Protein AF-A0A7W9J7D3-F1 (afdb_monomer)

pLDDT: mean 92.61, std 7.69, range [52.41, 98.56]

Mean predicted aligned error: 4.11 Å

Foldseek 3Di:
DVVLCVPADVVQVVPQPDPDPVSVLVSQLVVCCVVPNLVSLQVSVQVCCVVPPPDQRWDWDDPQFKIKTAAAPAKKKWFADQFAIDIDSDDPDPDDRIDIDDHQWIWMDGRHDIDIDHHDHDD

Solvent-accessible surface area (backbone atoms only — not comparable to full-atom values): 7255 Å² total; per-residue (Å²): 84,73,79,63,54,70,75,50,60,68,65,60,68,75,65,50,94,48,103,46,68,68,48,53,51,48,52,57,26,64,80,29,41,93,70,34,66,62,52,14,49,55,51,45,51,46,52,46,36,74,59,39,72,90,58,79,54,65,47,81,47,68,86,88,62,46,40,30,32,36,20,24,93,50,69,32,28,39,31,66,57,91,72,38,58,47,76,37,66,62,86,89,65,88,89,80,59,74,41,78,54,63,70,34,25,38,37,42,30,34,43,78,47,78,48,74,42,82,52,82,72,86,131

Radius of gyration: 15.14 Å; Cα contacts (8 Å, |Δi|>4): 200; chains: 1; bounding box: 43×30×38 Å

Secondary structure (DSSP, 8-state):
-HHHHTTS-HHHHHT-S-SSHHHHHHHHHHTTGGG-HHHHHHHHHHHHHHHSTT-----EEESSSEEEEEESSS--EEEE-SS-EEEES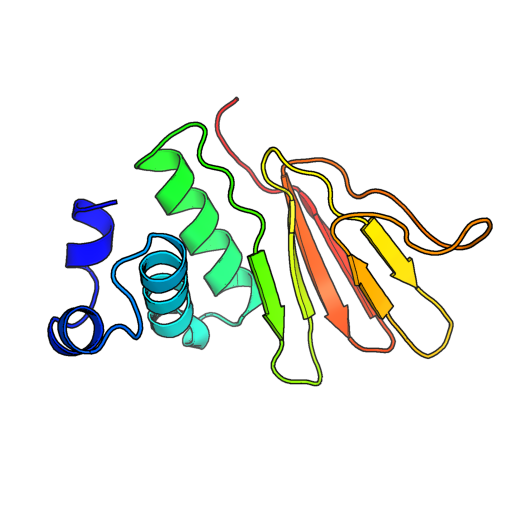S--SSSSSEEEPPSSEEEEEESS-EEEEE-----

InterPro domains:
  IPR029055 Nucleophile aminohydrolases, N-terminal [G3DSA:3.60.20.10] (3-123)
  IPR029055 Nucleophile aminohydrolases, N-terminal [SSF56235] (15-113)

Organism: NCBI:txid1540520

Nearest PDB structures (foldseek):
  4zfj-assembly3_I  TM=8.905E-01  e=1.809E-08  Mycolicibacterium smegmatis MC2 155
  4zfl-assembly1_B  TM=8.929E-01  e=4.326E-08  Mycolicibacterium smegmatis MC2 155
  4zfk-assembly1_A  TM=8.959E-01  e=9.135E-08  Mycolicibacterium smegmatis MC2 155
  3t9q-assembly1_A  TM=3.902E-01  e=6.376E-01  Bacillus subtilis
  7tl0-assembly1_B  TM=2.488E-01  e=2.212E-01  human metapneumovirus

Sequence (123 aa):
MAKLAEGLPVTDLLTMDATVDSALLWALIVNRLELGPAEAVASVVREVEAAAPGSRLNVLLTDGEQLVATTWTHSLWVKQTDDSVTVSSEPWSTGDGWRELPDRTLLTATRYSCSTTPMEGRQ

Structure (mmCIF, N/CA/C/O backbone):
data_AF-A0A7W9J7D3-F1
#
_entry.id   AF-A0A7W9J7D3-F1
#
loop_
_atom_site.group_PDB
_atom_site.id
_atom_site.type_symbol
_atom_site.label_atom_id
_atom_site.label_alt_id
_atom_site.label_comp_id
_atom_site.label_asym_id
_atom_site.label_entity_id
_atom_site.label_seq_id
_atom_site.pdbx_PDB_ins_code
_atom_site.Cartn_x
_atom_site.Cartn_y
_atom_site.Cartn_z
_atom_site.occupancy
_atom_site.B_iso_or_equiv
_atom_site.auth_seq_id
_atom_site.auth_comp_id
_atom_site.auth_asym_id
_atom_site.auth_atom_id
_atom_site.pdbx_PDB_model_num
ATOM 1 N N . MET A 1 1 ? -8.677 1.264 15.493 1.00 78.19 1 MET A N 1
ATOM 2 C CA . MET A 1 1 ? -9.090 -0.006 14.849 1.00 78.19 1 MET A CA 1
ATOM 3 C C . MET A 1 1 ? -10.494 -0.478 15.216 1.00 78.19 1 MET A C 1
ATOM 5 O O . MET A 1 1 ? -11.277 -0.631 14.295 1.00 78.19 1 MET A O 1
ATOM 9 N N . ALA A 1 2 ? -10.870 -0.658 16.493 1.00 79.56 2 ALA A N 1
ATOM 10 C CA . ALA A 1 2 ? -12.195 -1.206 16.857 1.00 79.56 2 ALA A CA 1
ATOM 11 C C . ALA A 1 2 ? -13.397 -0.486 16.201 1.00 79.56 2 ALA A C 1
ATOM 13 O O . ALA A 1 2 ? -14.238 -1.139 15.602 1.00 79.56 2 ALA A O 1
ATOM 14 N N . LYS A 1 3 ? -13.415 0.856 16.200 1.00 83.88 3 LYS A N 1
ATOM 15 C CA . LYS A 1 3 ? -14.464 1.645 15.523 1.00 83.88 3 LYS A CA 1
ATOM 16 C C . LYS A 1 3 ? -14.541 1.439 14.006 1.00 83.88 3 LYS A C 1
ATOM 18 O O . LYS A 1 3 ? -15.603 1.600 13.432 1.00 83.88 3 LYS A O 1
ATOM 23 N N . LEU A 1 4 ? -13.421 1.122 13.352 1.00 85.31 4 LEU A N 1
ATOM 24 C CA . LEU A 1 4 ? -13.415 0.835 11.913 1.00 85.31 4 LEU A CA 1
ATOM 25 C C . LEU A 1 4 ? -14.005 -0.552 11.643 1.00 85.31 4 LEU A C 1
ATOM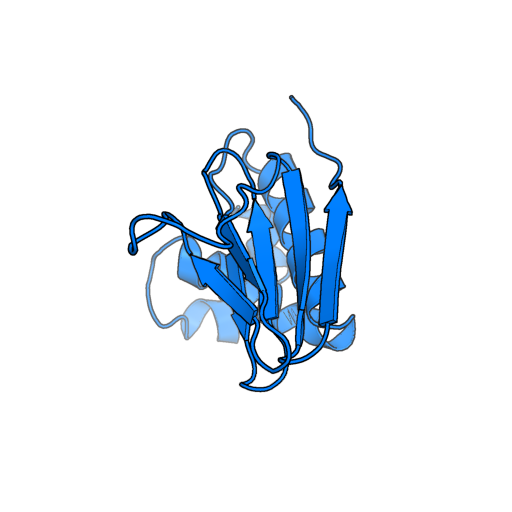 27 O O . LEU A 1 4 ? -14.726 -0.732 10.670 1.00 85.31 4 LEU A O 1
ATOM 31 N N . ALA A 1 5 ? -13.751 -1.509 12.540 1.00 83.88 5 ALA A N 1
ATOM 32 C CA . ALA A 1 5 ? -14.323 -2.848 12.454 1.00 83.88 5 ALA A CA 1
ATOM 33 C C . ALA A 1 5 ? -15.856 -2.850 12.604 1.00 83.88 5 ALA A C 1
ATOM 35 O O . ALA A 1 5 ? -16.506 -3.712 12.030 1.00 83.88 5 ALA A O 1
ATOM 36 N N . GLU A 1 6 ? -16.449 -1.873 13.303 1.00 89.62 6 GLU A N 1
ATOM 37 C CA . GLU A 1 6 ? -17.915 -1.717 13.391 1.00 89.62 6 GLU A CA 1
ATOM 38 C C . GLU A 1 6 ? -18.584 -1.483 12.025 1.00 89.62 6 GLU A C 1
ATOM 40 O O . GLU A 1 6 ? -19.770 -1.766 11.873 1.00 89.62 6 GLU A O 1
ATOM 45 N N . GLY A 1 7 ? -17.840 -0.980 11.032 1.00 86.06 7 GLY A N 1
ATOM 46 C CA . GLY A 1 7 ? -18.335 -0.784 9.668 1.00 86.06 7 GLY A CA 1
ATOM 47 C C . GLY A 1 7 ? -18.353 -2.055 8.814 1.00 86.06 7 GLY A C 1
ATOM 48 O O . GLY A 1 7 ? -18.921 -2.034 7.725 1.00 86.06 7 GLY A O 1
ATOM 49 N N . LEU A 1 8 ? -17.746 -3.150 9.283 1.00 91.12 8 LEU A N 1
ATOM 50 C CA . LEU A 1 8 ? -17.682 -4.410 8.547 1.00 91.12 8 LEU A CA 1
ATOM 51 C C . LEU A 1 8 ? -18.876 -5.319 8.875 1.00 91.12 8 LEU A C 1
ATOM 53 O O . LEU A 1 8 ? -19.332 -5.356 10.023 1.00 91.12 8 LEU A O 1
ATOM 57 N N . PRO A 1 9 ? -19.357 -6.122 7.907 1.00 91.88 9 PRO A N 1
ATOM 58 C CA . PRO A 1 9 ? -20.264 -7.220 8.197 1.00 91.88 9 PRO A CA 1
ATOM 59 C C . PRO A 1 9 ? -19.679 -8.136 9.278 1.00 91.88 9 PRO A C 1
ATOM 61 O O . PRO A 1 9 ? -18.521 -8.547 9.214 1.00 91.88 9 PRO A O 1
ATOM 64 N N . VAL A 1 10 ? -20.498 -8.510 10.263 1.00 91.75 10 VAL A N 1
ATOM 65 C CA . VAL A 1 10 ? -20.071 -9.412 11.349 1.00 91.75 10 VAL A CA 1
ATOM 66 C C . VAL A 1 10 ? -19.572 -10.750 10.798 1.00 91.75 10 VAL A C 1
ATOM 68 O O . VAL A 1 10 ? -18.665 -11.347 11.371 1.00 91.75 10 VAL A O 1
ATOM 71 N N . THR A 1 11 ? -20.135 -11.210 9.677 1.00 90.88 11 THR A N 1
ATOM 72 C CA . THR A 1 11 ? -19.664 -12.406 8.971 1.00 90.88 11 THR A CA 1
ATOM 73 C C . THR A 1 11 ? -18.198 -12.285 8.595 1.00 90.88 11 THR A C 1
ATOM 75 O O . THR A 1 11 ? -17.435 -13.180 8.934 1.00 90.88 11 THR A O 1
ATOM 78 N N . ASP A 1 12 ? -17.797 -11.160 8.006 1.00 90.00 12 ASP A N 1
ATOM 79 C CA . ASP A 1 12 ? -16.435 -10.943 7.519 1.00 90.00 12 ASP A CA 1
ATOM 80 C C . ASP A 1 12 ? -15.441 -10.937 8.683 1.00 90.00 12 ASP A C 1
ATOM 82 O O . ASP A 1 12 ? -14.364 -11.511 8.566 1.00 90.00 12 ASP A O 1
ATOM 86 N N . LEU A 1 13 ? -15.833 -10.371 9.833 1.00 89.06 13 LEU A N 1
ATOM 87 C CA . LEU A 1 13 ? -15.041 -10.400 11.068 1.00 89.06 13 LEU A CA 1
ATOM 88 C C . LEU A 1 13 ? -14.898 -11.814 11.651 1.00 89.06 13 LEU A C 1
ATOM 90 O O . LEU A 1 13 ? -13.829 -12.177 12.138 1.00 89.06 13 LEU A O 1
ATOM 94 N N . LEU A 1 14 ? -15.969 -12.613 11.628 1.00 91.19 14 LEU A N 1
ATOM 95 C CA . LEU A 1 14 ? -15.968 -13.980 12.162 1.00 91.19 14 LEU A CA 1
ATOM 96 C C . LEU A 1 14 ? -15.244 -14.977 11.249 1.00 91.19 14 LEU A C 1
ATOM 98 O O . LEU A 1 14 ? -14.811 -16.023 11.730 1.00 91.19 14 LEU A O 1
ATOM 102 N N . THR A 1 15 ? -15.122 -14.670 9.956 1.00 89.56 15 THR A N 1
ATOM 103 C CA . THR A 1 15 ? -14.467 -15.526 8.958 1.00 89.56 15 THR A CA 1
ATOM 104 C C . THR A 1 15 ? -13.092 -15.017 8.531 1.00 89.56 15 THR A C 1
ATOM 106 O O . THR A 1 15 ? -12.571 -15.490 7.526 1.00 89.56 15 THR A O 1
ATOM 109 N N . MET A 1 16 ? -12.499 -14.058 9.250 1.00 90.88 16 MET A N 1
ATOM 110 C CA . MET A 1 16 ? -11.140 -13.591 8.9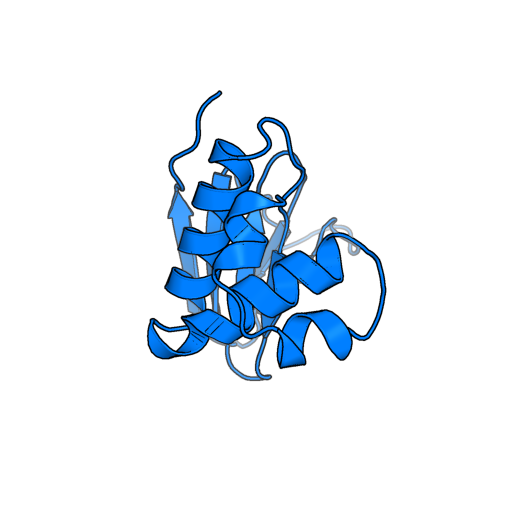60 1.00 90.88 16 MET A CA 1
ATOM 111 C C . MET A 1 16 ? -10.140 -14.752 9.022 1.00 90.88 16 MET A C 1
ATOM 113 O O . MET A 1 16 ? -10.125 -15.514 9.988 1.00 90.88 16 MET A O 1
ATOM 117 N N . ASP A 1 17 ? -9.243 -14.822 8.038 1.00 86.62 17 ASP A N 1
ATOM 118 C CA . ASP A 1 17 ? -8.240 -15.894 7.935 1.00 86.62 17 ASP A CA 1
ATOM 119 C C . ASP A 1 17 ? -7.265 -15.938 9.124 1.00 86.62 17 ASP A C 1
ATOM 121 O O . ASP A 1 17 ? -6.650 -16.969 9.401 1.00 86.62 17 ASP A O 1
ATOM 125 N N . ALA A 1 18 ? -7.101 -14.816 9.831 1.00 91.00 18 ALA A N 1
ATOM 126 C CA . ALA A 1 18 ? -6.229 -14.710 10.990 1.00 91.00 18 ALA A CA 1
ATOM 127 C C . ALA A 1 18 ? -6.640 -13.561 11.920 1.00 91.00 18 ALA A C 1
ATOM 129 O O . ALA A 1 18 ? -7.174 -12.541 11.492 1.00 91.00 18 ALA A O 1
ATOM 130 N N . THR A 1 19 ? -6.300 -13.681 13.204 1.00 91.31 19 THR A N 1
ATOM 131 C CA . THR A 1 19 ? -6.505 -12.636 14.221 1.00 91.31 19 THR A CA 1
ATOM 132 C C . THR A 1 19 ? -5.337 -11.645 14.255 1.00 91.31 19 THR A C 1
ATOM 134 O O . THR A 1 19 ? -4.744 -11.406 15.308 1.00 91.31 19 THR A O 1
ATOM 137 N N . VAL A 1 20 ? -4.958 -11.116 13.091 1.00 94.00 20 VAL A N 1
ATOM 138 C CA . VAL A 1 20 ? -3.885 -10.120 12.933 1.00 94.00 20 VAL A CA 1
ATOM 139 C C . VAL A 1 20 ? -4.431 -8.840 12.306 1.00 94.00 20 VAL A C 1
ATOM 141 O O . VAL A 1 20 ? -5.465 -8.842 11.637 1.00 94.00 20 VAL A O 1
ATOM 144 N N . ASP A 1 21 ? -3.740 -7.729 12.533 1.00 93.00 21 ASP A N 1
ATOM 145 C CA . ASP A 1 21 ? -4.125 -6.406 12.040 1.00 93.00 21 ASP A CA 1
ATOM 146 C C . ASP A 1 21 ? -4.134 -6.314 10.509 1.00 93.00 21 ASP A C 1
ATOM 148 O O . ASP A 1 21 ? -5.035 -5.693 9.951 1.00 93.00 21 ASP A O 1
ATOM 152 N N . SER A 1 22 ? -3.208 -6.987 9.825 1.00 94.62 22 SER A N 1
ATOM 153 C CA . SER A 1 22 ? -3.177 -7.060 8.361 1.00 94.62 22 SER A CA 1
ATOM 154 C C . SER A 1 22 ? -4.416 -7.741 7.771 1.00 94.62 22 SER A C 1
ATOM 156 O O . SER A 1 22 ? -4.903 -7.311 6.728 1.00 94.62 22 SER A O 1
ATOM 158 N N . ALA A 1 23 ? -4.982 -8.740 8.455 1.00 95.06 23 ALA A N 1
ATOM 159 C CA . ALA A 1 23 ? -6.226 -9.384 8.037 1.00 95.06 23 ALA A CA 1
ATOM 160 C C . ALA A 1 23 ? -7.429 -8.439 8.207 1.00 95.06 23 ALA A C 1
ATOM 162 O O . ALA A 1 23 ? -8.301 -8.386 7.342 1.00 95.06 23 ALA A O 1
ATOM 163 N N . LEU A 1 24 ? -7.458 -7.642 9.284 1.00 94.38 24 LEU A N 1
ATOM 164 C CA . LEU A 1 24 ? -8.490 -6.615 9.469 1.00 94.38 24 LEU A CA 1
ATOM 165 C C . LEU A 1 24 ? -8.350 -5.501 8.424 1.00 94.38 24 LEU A C 1
ATOM 167 O O . LEU A 1 24 ? -9.344 -5.048 7.862 1.00 94.38 24 LEU A O 1
ATOM 171 N N . LEU A 1 25 ? -7.117 -5.071 8.148 1.00 95.75 25 LEU A N 1
ATOM 172 C CA . LEU A 1 25 ? -6.811 -4.085 7.116 1.00 95.75 25 LEU A CA 1
ATOM 173 C C . LEU A 1 25 ? -7.281 -4.571 5.740 1.00 95.75 25 LEU A C 1
ATOM 175 O O . LEU A 1 25 ? -7.907 -3.812 5.005 1.00 95.75 25 LEU A O 1
ATOM 179 N N . TRP A 1 26 ? -7.042 -5.844 5.421 1.00 96.25 26 TRP A N 1
ATOM 180 C CA . TRP A 1 26 ? -7.534 -6.477 4.202 1.00 96.25 26 TRP A CA 1
ATOM 181 C C . TRP A 1 26 ? -9.064 -6.482 4.122 1.00 96.25 26 TRP A C 1
ATOM 183 O O . TRP A 1 26 ? -9.610 -6.033 3.118 1.00 96.25 26 TRP A O 1
ATOM 193 N N . ALA A 1 27 ? -9.765 -6.894 5.184 1.00 96.00 27 ALA A N 1
ATOM 194 C CA . ALA A 1 27 ? -11.230 -6.877 5.215 1.00 96.00 27 ALA A CA 1
ATOM 195 C C . ALA A 1 27 ? -11.800 -5.463 4.974 1.00 96.00 27 ALA A C 1
ATOM 197 O O . ALA A 1 27 ? -12.744 -5.289 4.204 1.00 96.00 27 ALA A O 1
ATOM 198 N N . LEU A 1 28 ? -11.174 -4.436 5.563 1.00 96.56 28 LEU A N 1
ATOM 199 C CA . LEU A 1 28 ? -11.518 -3.026 5.344 1.00 96.56 28 LEU A CA 1
ATOM 200 C C . LEU A 1 28 ? -11.292 -2.559 3.897 1.00 96.56 28 LEU A C 1
ATOM 202 O O . LEU A 1 28 ? -12.031 -1.690 3.432 1.00 96.56 28 LEU A O 1
ATOM 206 N N . ILE A 1 29 ? -10.277 -3.090 3.207 1.00 97.44 29 ILE A N 1
ATOM 207 C CA . ILE A 1 29 ? -10.002 -2.797 1.791 1.00 97.44 29 ILE A CA 1
ATOM 208 C C . ILE A 1 29 ? -11.031 -3.488 0.898 1.00 97.44 29 ILE A C 1
ATOM 210 O O . ILE A 1 29 ? -11.620 -2.830 0.043 1.00 97.44 29 ILE A O 1
ATOM 214 N N . VAL A 1 30 ? -11.282 -4.785 1.112 1.00 95.56 30 VAL A N 1
ATOM 215 C CA . VAL A 1 30 ? -12.233 -5.579 0.314 1.00 95.56 30 VAL A CA 1
ATOM 216 C C . VAL A 1 30 ? -13.626 -4.964 0.333 1.00 95.56 30 VAL A C 1
ATOM 218 O O . VAL A 1 30 ? -14.250 -4.844 -0.718 1.00 95.56 30 VAL A O 1
ATOM 221 N N . ASN A 1 31 ? -14.079 -4.507 1.502 1.00 95.69 31 ASN A N 1
ATOM 222 C CA . ASN A 1 31 ? -15.391 -3.884 1.681 1.00 95.69 31 ASN A CA 1
ATOM 223 C C . ASN A 1 31 ? -15.554 -2.534 0.950 1.00 95.69 31 ASN A C 1
ATOM 225 O O . ASN A 1 31 ? -16.634 -1.964 0.985 1.00 95.69 31 ASN A O 1
ATOM 229 N N . ARG A 1 32 ? -14.487 -2.009 0.331 1.00 96.50 32 ARG A N 1
ATOM 230 C CA . ARG A 1 32 ? -14.477 -0.720 -0.375 1.00 96.50 32 ARG A CA 1
ATOM 231 C C . ARG A 1 32 ? -14.012 -0.823 -1.822 1.00 96.50 32 ARG A C 1
ATOM 233 O O . ARG A 1 32 ? -13.816 0.206 -2.471 1.00 96.50 32 ARG A O 1
ATOM 240 N N . LEU A 1 33 ? -13.783 -2.033 -2.341 1.00 96.69 33 LEU A N 1
ATOM 241 C CA . LEU A 1 33 ? -13.249 -2.215 -3.695 1.00 96.69 33 LEU A CA 1
ATOM 242 C C . LEU A 1 33 ? -14.182 -1.667 -4.784 1.00 96.69 33 LEU A C 1
ATOM 244 O O . LEU A 1 33 ? -13.701 -1.363 -5.875 1.00 96.69 33 LEU A O 1
ATOM 248 N N . GLU A 1 34 ? -15.473 -1.457 -4.504 1.00 96.38 34 GLU A N 1
ATOM 249 C CA . GLU A 1 34 ? -16.393 -0.782 -5.425 1.00 96.38 34 GLU A CA 1
ATOM 250 C C . GLU A 1 34 ? -16.026 0.686 -5.704 1.00 96.38 34 GLU A C 1
ATOM 252 O O . GLU A 1 34 ? -16.416 1.221 -6.741 1.00 96.38 34 GLU A O 1
ATOM 257 N N . LEU A 1 35 ? -15.234 1.328 -4.833 1.00 96.19 35 LEU A N 1
ATOM 258 C CA . LEU A 1 35 ? -14.657 2.660 -5.071 1.00 96.19 35 LEU A CA 1
ATOM 259 C C . LEU A 1 35 ? -13.492 2.627 -6.079 1.00 96.19 35 LEU A C 1
ATOM 261 O O . LEU A 1 35 ? -13.026 3.672 -6.532 1.00 96.19 35 LEU A O 1
ATOM 265 N N . GLY A 1 36 ? -13.015 1.429 -6.420 1.00 97.62 36 GLY A N 1
ATOM 266 C CA . GLY A 1 36 ? -11.791 1.180 -7.169 1.00 97.62 36 GLY A CA 1
ATOM 267 C C . GLY A 1 36 ? -10.599 0.878 -6.243 1.00 97.62 36 GLY A C 1
ATOM 268 O O . GLY A 1 36 ? -10.500 1.466 -5.163 1.00 97.62 36 GLY A O 1
ATOM 269 N N . PRO A 1 37 ? -9.647 0.010 -6.650 1.00 97.62 37 PRO A N 1
ATOM 270 C CA . PRO A 1 37 ? -8.567 -0.465 -5.775 1.00 97.62 37 PRO A CA 1
ATOM 271 C C . PRO A 1 37 ? -7.715 0.649 -5.148 1.00 97.62 37 PRO A C 1
ATOM 273 O O . PRO A 1 37 ? -7.372 0.588 -3.969 1.00 97.62 37 PRO A O 1
ATOM 276 N N . ALA A 1 38 ? -7.399 1.689 -5.924 1.00 97.62 38 ALA A N 1
ATOM 277 C CA . ALA A 1 38 ? -6.586 2.814 -5.467 1.00 97.62 38 ALA A CA 1
ATOM 278 C C . ALA A 1 38 ? -7.280 3.627 -4.363 1.00 97.62 38 ALA A C 1
ATOM 280 O O . ALA A 1 38 ? -6.678 3.890 -3.321 1.00 97.62 38 ALA A O 1
ATOM 281 N N . GLU A 1 39 ? -8.553 3.984 -4.561 1.00 97.56 39 GLU A N 1
ATOM 282 C CA . GLU A 1 39 ? -9.319 4.751 -3.572 1.00 97.56 39 GLU A CA 1
ATOM 283 C C . GLU A 1 39 ? -9.680 3.897 -2.350 1.00 97.56 39 GLU A C 1
ATOM 285 O O . GLU A 1 39 ? -9.657 4.392 -1.222 1.00 97.56 39 GLU A O 1
ATOM 290 N N . ALA A 1 40 ? -9.934 2.598 -2.538 1.00 98.00 40 ALA A N 1
ATOM 291 C CA . ALA A 1 40 ? -10.159 1.661 -1.441 1.00 98.00 40 ALA A CA 1
ATOM 292 C C . ALA A 1 40 ? -8.951 1.618 -0.492 1.00 98.00 40 ALA A C 1
ATOM 294 O O . ALA A 1 40 ? -9.093 1.835 0.710 1.00 98.00 40 ALA A O 1
ATOM 295 N N . VAL A 1 41 ? -7.740 1.427 -1.028 1.00 98.00 41 VAL A N 1
ATOM 296 C CA . VAL A 1 41 ? -6.510 1.432 -0.222 1.00 98.00 41 VAL A CA 1
ATOM 297 C C . VAL A 1 41 ? -6.271 2.809 0.406 1.00 98.00 41 VAL A C 1
ATOM 299 O O . VAL A 1 41 ? -6.007 2.902 1.606 1.00 98.00 41 VAL A O 1
ATOM 302 N N . ALA A 1 42 ? -6.405 3.893 -0.363 1.00 97.12 42 ALA A N 1
ATOM 303 C CA . ALA A 1 42 ? -6.127 5.241 0.127 1.00 97.12 42 ALA A CA 1
ATOM 304 C C . ALA A 1 42 ? -7.087 5.701 1.236 1.00 97.12 42 ALA A C 1
ATOM 306 O O . ALA A 1 42 ? -6.678 6.402 2.166 1.00 97.12 42 ALA A O 1
ATOM 307 N N . SER A 1 43 ? -8.370 5.347 1.144 1.00 96.62 43 SER A N 1
ATOM 308 C CA . SER A 1 43 ? -9.372 5.662 2.170 1.00 96.62 43 SER A CA 1
ATOM 309 C C . SER A 1 43 ? -9.117 4.874 3.455 1.00 96.62 43 SER A C 1
ATOM 311 O O . SER A 1 43 ? -9.036 5.478 4.525 1.00 96.62 43 SER A O 1
ATOM 313 N N . VAL A 1 44 ? -8.856 3.567 3.351 1.00 97.12 44 VAL A N 1
ATOM 314 C CA . VAL A 1 44 ? -8.524 2.715 4.504 1.00 97.12 44 VAL A CA 1
ATOM 315 C C . VAL A 1 44 ? -7.281 3.222 5.227 1.00 97.12 44 VAL A C 1
ATOM 317 O O . VAL A 1 44 ? -7.309 3.379 6.445 1.00 97.12 44 VAL A O 1
ATOM 320 N N . VAL A 1 45 ? -6.195 3.513 4.503 1.00 96.25 45 VAL A N 1
ATOM 321 C CA . VAL A 1 45 ? -4.941 3.981 5.115 1.00 96.25 45 VAL A CA 1
ATOM 322 C C . VAL A 1 45 ? -5.154 5.288 5.885 1.00 96.25 45 VAL A C 1
ATOM 324 O O . VAL A 1 45 ? -4.722 5.396 7.032 1.00 96.25 45 VAL A O 1
ATOM 327 N N . ARG A 1 46 ? -5.886 6.255 5.312 1.00 94.94 46 ARG A N 1
ATOM 328 C CA . ARG A 1 46 ? -6.211 7.523 5.992 1.00 94.94 46 ARG A CA 1
ATOM 329 C C . ARG A 1 46 ? -7.039 7.313 7.258 1.00 94.94 46 ARG A C 1
ATOM 331 O O . ARG A 1 46 ? -6.762 7.930 8.287 1.00 94.94 46 ARG A O 1
ATOM 338 N N . GLU A 1 47 ? -8.055 6.459 7.196 1.00 94.94 47 GLU A N 1
ATOM 339 C CA . GLU A 1 47 ? -8.914 6.167 8.344 1.00 94.94 47 GLU A CA 1
ATOM 340 C C . GLU A 1 47 ? -8.169 5.431 9.460 1.00 94.94 47 GLU A C 1
ATOM 342 O O . GLU A 1 47 ? -8.355 5.738 10.641 1.00 94.94 47 GLU A O 1
ATOM 347 N N . VAL A 1 48 ? -7.307 4.478 9.098 1.00 95.19 48 VAL A N 1
ATOM 348 C CA . VAL A 1 48 ? -6.493 3.736 10.060 1.00 95.19 48 VAL A CA 1
ATOM 349 C C . VAL A 1 48 ? -5.477 4.654 10.723 1.00 95.19 48 VAL A C 1
ATOM 351 O O . VAL A 1 48 ? -5.403 4.631 11.948 1.00 95.19 48 VAL A O 1
ATOM 354 N N . GLU A 1 49 ? -4.781 5.518 9.978 1.00 93.62 49 GLU A N 1
ATOM 355 C CA . GLU A 1 49 ? -3.898 6.523 10.584 1.00 93.62 49 GLU A CA 1
ATOM 356 C C . GLU A 1 49 ? -4.674 7.422 11.558 1.00 93.62 49 GLU A C 1
ATOM 358 O O . GLU A 1 49 ? -4.231 7.664 12.677 1.00 93.62 49 GLU A O 1
ATOM 363 N N . ALA A 1 50 ? -5.863 7.898 11.175 1.00 92.31 50 ALA A N 1
ATOM 364 C CA . ALA A 1 50 ? -6.668 8.747 12.049 1.00 92.31 50 ALA A CA 1
ATOM 365 C C . ALA A 1 50 ? -7.113 8.021 13.335 1.00 92.31 50 ALA A C 1
ATOM 367 O O . ALA A 1 50 ? -7.198 8.638 14.399 1.00 92.31 50 ALA A O 1
ATOM 368 N N . ALA A 1 51 ? -7.407 6.721 13.246 1.00 93.31 51 ALA A N 1
ATOM 369 C CA . ALA A 1 51 ? -7.875 5.908 14.365 1.00 93.31 51 ALA A CA 1
ATOM 370 C C . ALA A 1 51 ? -6.746 5.291 15.210 1.00 93.31 51 ALA A C 1
ATOM 372 O O . ALA A 1 51 ? -6.997 4.887 16.349 1.00 93.31 51 ALA A O 1
ATOM 373 N N . ALA A 1 52 ? -5.548 5.153 14.649 1.00 91.88 52 ALA A N 1
ATOM 374 C CA . ALA A 1 52 ? -4.357 4.586 15.270 1.00 91.88 52 ALA A CA 1
ATOM 375 C C . ALA A 1 52 ? -3.096 5.287 14.718 1.00 91.88 52 ALA A C 1
ATOM 377 O O . ALA A 1 52 ? -2.388 4.706 13.892 1.00 91.88 52 ALA A O 1
ATOM 378 N N . PRO A 1 53 ? -2.814 6.527 15.161 1.00 91.38 53 PRO A N 1
ATOM 379 C CA . PRO A 1 53 ? -1.691 7.304 14.645 1.00 91.38 53 PRO A CA 1
ATOM 380 C C . PRO A 1 53 ? -0.342 6.601 14.816 1.00 91.38 53 PRO A C 1
ATOM 382 O O . PRO A 1 53 ? -0.106 5.944 15.833 1.00 91.38 53 PRO A O 1
ATOM 385 N N . GLY A 1 54 ? 0.549 6.768 13.837 1.00 87.31 54 GLY A N 1
ATOM 386 C CA . GLY A 1 54 ? 1.872 6.132 13.822 1.00 87.31 54 GLY A CA 1
ATOM 387 C C . GLY A 1 54 ? 1.863 4.655 13.410 1.00 87.31 54 GLY A C 1
ATOM 388 O O . GLY A 1 54 ? 2.853 3.950 13.625 1.00 87.31 54 GLY A O 1
ATOM 389 N N . SER A 1 55 ? 0.758 4.175 12.832 1.00 90.81 55 SER A N 1
ATOM 390 C CA . SER A 1 55 ? 0.679 2.828 12.262 1.00 90.81 55 SER A CA 1
ATOM 391 C C . SER A 1 55 ? 1.574 2.702 11.027 1.00 90.81 55 SER A C 1
ATOM 393 O O . SER A 1 55 ? 1.707 3.634 10.237 1.00 90.81 55 SER A O 1
ATOM 395 N N . ARG A 1 56 ? 2.158 1.517 10.815 1.00 92.38 56 ARG A N 1
ATOM 396 C CA . ARG A 1 56 ? 2.921 1.205 9.597 1.00 92.38 56 ARG A CA 1
ATOM 397 C C . ARG A 1 56 ? 1.976 0.628 8.553 1.00 92.38 56 ARG A C 1
ATOM 399 O O . ARG A 1 56 ? 1.511 -0.495 8.713 1.00 92.38 56 ARG A O 1
ATOM 406 N N . LEU A 1 57 ? 1.677 1.396 7.509 1.00 94.50 57 LEU A N 1
ATOM 407 C CA . LEU A 1 57 ? 0.591 1.103 6.563 1.00 94.50 57 LEU A CA 1
ATOM 408 C C . LEU A 1 57 ? 1.099 0.966 5.120 1.00 94.50 57 LEU A C 1
ATOM 410 O O . LEU A 1 57 ? 0.523 1.540 4.196 1.00 94.50 57 LEU A O 1
ATOM 414 N N . ASN A 1 58 ? 2.179 0.199 4.925 1.00 95.00 58 ASN A N 1
ATOM 415 C CA . ASN A 1 58 ? 2.605 -0.230 3.590 1.00 95.00 58 ASN A CA 1
ATOM 416 C C . ASN A 1 58 ? 1.723 -1.383 3.117 1.00 95.00 58 ASN A C 1
ATOM 418 O O . ASN A 1 58 ? 1.825 -2.505 3.613 1.00 95.00 58 ASN A O 1
ATOM 422 N N . VAL A 1 59 ? 0.879 -1.099 2.135 1.00 97.19 59 VAL A N 1
ATOM 423 C CA . VAL A 1 59 ? 0.034 -2.076 1.455 1.00 97.19 59 VAL A CA 1
ATOM 424 C C . VAL A 1 59 ? 0.608 -2.314 0.064 1.00 97.19 59 VAL A C 1
ATOM 426 O O . VAL A 1 59 ? 1.105 -1.384 -0.566 1.00 97.19 59 VAL A O 1
ATOM 429 N N . LEU A 1 60 ? 0.529 -3.552 -0.419 1.00 97.62 60 LEU A N 1
ATOM 430 C CA . LEU A 1 60 ? 0.719 -3.907 -1.823 1.00 97.62 60 LEU A CA 1
ATOM 431 C C . LEU A 1 60 ? -0.426 -4.840 -2.216 1.00 97.62 60 LEU A C 1
ATOM 433 O O . LEU A 1 60 ? -0.552 -5.936 -1.677 1.00 97.62 60 LEU A O 1
ATOM 437 N N . LEU A 1 61 ? -1.267 -4.377 -3.132 1.00 98.00 61 LEU A N 1
ATOM 438 C CA . LEU A 1 61 ? -2.449 -5.061 -3.635 1.00 98.00 61 LEU A CA 1
ATOM 439 C C . LEU A 1 61 ? -2.308 -5.284 -5.140 1.00 98.00 61 LEU A C 1
ATOM 441 O O . LEU A 1 61 ? -1.846 -4.399 -5.862 1.00 98.00 61 LEU A O 1
ATOM 445 N N . THR A 1 62 ? -2.741 -6.449 -5.615 1.00 97.50 62 THR A N 1
ATOM 446 C CA . THR A 1 62 ? -2.827 -6.740 -7.044 1.00 97.50 62 THR A CA 1
ATOM 447 C C . THR A 1 62 ? -3.942 -7.723 -7.363 1.00 97.50 62 THR A C 1
ATOM 449 O O . THR A 1 62 ? -4.257 -8.595 -6.555 1.00 97.50 62 THR A O 1
ATOM 452 N N . ASP A 1 63 ? -4.508 -7.586 -8.558 1.00 95.25 63 ASP A N 1
ATOM 453 C CA . ASP A 1 63 ? -5.395 -8.556 -9.206 1.00 95.25 63 ASP A CA 1
ATOM 454 C C . ASP A 1 63 ? -4.689 -9.354 -10.325 1.00 95.25 63 ASP A C 1
ATOM 456 O O . ASP A 1 63 ? -5.319 -10.165 -11.000 1.00 95.25 63 ASP A O 1
ATOM 460 N N . GLY A 1 64 ? -3.383 -9.137 -10.517 1.00 95.75 64 GLY A N 1
ATOM 461 C CA . GLY A 1 64 ? -2.582 -9.705 -11.602 1.00 95.75 64 GLY A CA 1
ATOM 462 C C . GLY A 1 64 ? -2.350 -8.762 -12.789 1.00 95.75 64 GLY A C 1
ATOM 463 O O . GLY A 1 64 ? -1.409 -8.991 -13.545 1.00 95.75 64 GLY A O 1
ATOM 464 N N . GLU A 1 65 ? -3.128 -7.686 -12.928 1.00 95.31 65 GLU A N 1
ATOM 465 C CA . GLU A 1 65 ? -3.012 -6.706 -14.023 1.00 95.31 65 GLU A CA 1
ATOM 466 C C . GLU A 1 65 ? -2.621 -5.311 -13.508 1.00 95.31 65 GLU A C 1
ATOM 468 O O . GLU A 1 65 ? -1.803 -4.609 -14.116 1.00 95.31 65 GLU A O 1
ATOM 473 N N . GLN A 1 66 ? -3.176 -4.912 -12.361 1.00 97.06 66 GLN A N 1
ATOM 474 C CA . GLN A 1 66 ? -2.880 -3.660 -11.675 1.00 97.06 66 GLN A CA 1
ATOM 475 C C . GLN A 1 66 ? -2.162 -3.914 -10.344 1.00 97.06 66 GLN A C 1
ATOM 477 O O . GLN A 1 66 ? -2.459 -4.858 -9.614 1.00 97.06 66 GLN A O 1
ATOM 482 N N . LEU A 1 67 ? -1.226 -3.027 -10.008 1.00 98.25 67 LEU A N 1
ATOM 483 C CA . LEU A 1 67 ? -0.649 -2.871 -8.678 1.00 98.25 67 LEU A CA 1
ATOM 484 C C . LEU A 1 67 ? -1.205 -1.599 -8.036 1.00 98.25 67 LEU A C 1
ATOM 486 O O . LEU A 1 67 ? -1.224 -0.538 -8.665 1.00 98.25 67 LEU A O 1
ATOM 490 N N . VAL A 1 68 ? -1.578 -1.691 -6.765 1.00 98.56 68 VAL A N 1
ATOM 491 C CA . VAL A 1 68 ? -1.805 -0.544 -5.883 1.00 98.56 68 VAL A CA 1
ATOM 492 C C . VAL A 1 68 ? -0.914 -0.712 -4.670 1.00 98.56 68 VAL A C 1
ATOM 494 O O . VAL A 1 68 ? -0.924 -1.769 -4.045 1.00 98.56 68 VAL A O 1
ATOM 497 N N . ALA A 1 69 ? -0.141 0.311 -4.325 1.00 98.12 69 ALA A N 1
ATOM 498 C CA . ALA A 1 69 ? 0.721 0.245 -3.158 1.00 98.12 69 ALA A CA 1
ATOM 499 C C . ALA A 1 69 ? 0.774 1.560 -2.391 1.00 98.12 69 ALA A C 1
ATOM 501 O O . ALA A 1 69 ? 0.524 2.622 -2.956 1.00 98.12 69 ALA A O 1
ATOM 502 N N . THR A 1 70 ? 1.135 1.493 -1.115 1.00 97.81 70 THR A N 1
ATOM 503 C CA . THR A 1 70 ? 1.354 2.676 -0.281 1.00 97.81 70 THR A CA 1
ATOM 504 C C . THR A 1 70 ? 2.738 2.673 0.340 1.00 97.81 70 THR A C 1
ATOM 506 O O . THR A 1 70 ? 3.256 1.627 0.733 1.00 97.81 70 THR A O 1
ATOM 509 N N . THR A 1 71 ? 3.316 3.865 0.459 1.00 96.50 71 THR A N 1
ATOM 510 C CA . THR A 1 71 ? 4.390 4.147 1.413 1.00 96.50 71 THR A CA 1
ATOM 511 C C . THR A 1 71 ? 3.802 4.865 2.619 1.00 96.50 71 THR A C 1
ATOM 513 O O . THR A 1 71 ? 3.117 5.878 2.480 1.00 96.50 71 THR A O 1
ATOM 516 N N . TRP A 1 72 ? 4.022 4.320 3.809 1.00 92.62 72 TRP A N 1
ATOM 517 C CA . TRP A 1 72 ? 3.588 4.912 5.064 1.00 92.62 72 TRP A CA 1
ATOM 518 C C . TRP A 1 72 ? 4.515 4.475 6.190 1.00 92.62 72 TRP A C 1
ATOM 520 O O . TRP A 1 72 ? 4.400 3.365 6.718 1.00 92.62 72 TRP A O 1
ATOM 530 N N . THR A 1 73 ? 5.443 5.354 6.567 1.00 85.75 73 THR A N 1
ATOM 531 C CA . THR A 1 73 ? 6.473 5.163 7.607 1.00 85.75 73 THR A CA 1
ATOM 532 C C . THR A 1 73 ? 7.483 4.034 7.334 1.00 85.75 73 THR A C 1
ATOM 534 O O . THR A 1 73 ? 8.304 3.720 8.197 1.00 85.75 73 THR A O 1
ATOM 537 N N . HIS A 1 74 ? 7.454 3.425 6.142 1.00 86.75 74 HIS A N 1
ATOM 538 C CA . HIS A 1 74 ? 8.371 2.364 5.717 1.00 86.75 74 HIS A CA 1
ATOM 539 C C . HIS A 1 74 ? 8.726 2.495 4.228 1.00 86.75 74 HIS A C 1
ATOM 541 O O . HIS A 1 74 ? 7.932 2.999 3.433 1.00 86.75 74 HIS A O 1
ATOM 547 N N . SER A 1 75 ? 9.913 2.016 3.842 1.00 92.38 75 SER A N 1
ATOM 548 C CA . SER A 1 75 ? 10.421 2.102 2.469 1.00 92.38 75 SER A CA 1
ATOM 549 C C . SER A 1 75 ? 9.591 1.291 1.475 1.00 92.38 75 SER A C 1
ATOM 551 O O . SER A 1 75 ? 9.112 0.193 1.780 1.00 92.38 75 SER A O 1
ATOM 553 N N . LEU A 1 76 ? 9.479 1.825 0.260 1.00 96.62 76 LEU A N 1
ATOM 554 C CA . LEU A 1 76 ? 9.014 1.109 -0.919 1.00 96.62 76 LEU A CA 1
ATOM 555 C C . LEU A 1 76 ? 9.789 1.623 -2.129 1.00 96.62 76 LEU A C 1
ATOM 557 O O . LEU A 1 76 ? 10.043 2.817 -2.272 1.00 96.62 76 LEU A O 1
ATOM 561 N N . TRP A 1 77 ? 10.152 0.708 -3.004 1.00 96.75 77 TRP A N 1
ATOM 562 C CA . TRP A 1 77 ? 10.961 0.944 -4.179 1.00 96.75 77 TRP A CA 1
ATOM 563 C C . 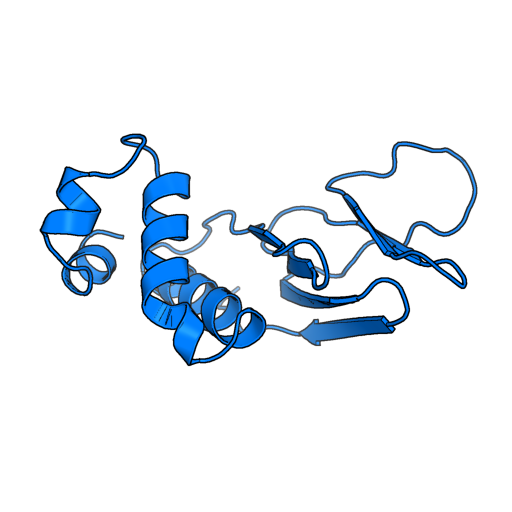TRP A 1 77 ? 10.201 0.463 -5.400 1.00 96.75 77 TRP A C 1
ATOM 565 O O . TRP A 1 77 ? 9.521 -0.564 -5.363 1.00 96.75 77 TRP A O 1
ATOM 575 N N . VAL A 1 78 ? 10.343 1.200 -6.494 1.00 96.94 78 VAL A N 1
ATOM 576 C CA . VAL A 1 78 ? 9.787 0.838 -7.793 1.00 96.94 78 VAL A CA 1
ATOM 577 C C . VAL A 1 78 ? 10.902 0.726 -8.820 1.00 96.94 78 VAL A C 1
ATOM 579 O O . VAL A 1 78 ? 11.817 1.548 -8.848 1.00 96.94 78 VAL A O 1
ATOM 582 N N . LYS A 1 79 ? 10.820 -0.283 -9.680 1.00 95.94 79 LYS A N 1
ATOM 583 C CA . LYS A 1 79 ? 11.635 -0.409 -10.885 1.00 95.94 79 LYS A CA 1
ATOM 584 C C . LYS A 1 79 ? 10.710 -0.571 -12.076 1.00 95.94 79 LYS A C 1
ATOM 586 O O . LYS A 1 79 ? 9.915 -1.504 -12.116 1.00 95.94 79 LYS A O 1
ATOM 591 N N . GLN A 1 80 ? 10.818 0.342 -13.031 1.00 95.19 80 GLN A N 1
ATOM 592 C CA . GLN A 1 80 ? 10.039 0.319 -14.263 1.00 95.19 80 GLN A CA 1
ATOM 593 C C . GLN A 1 80 ? 10.963 0.045 -15.448 1.00 95.19 80 GLN A C 1
ATOM 595 O O . GLN A 1 80 ? 12.061 0.593 -15.533 1.00 95.19 80 GLN A O 1
ATOM 600 N N . THR A 1 81 ? 10.499 -0.813 -16.345 1.00 93.44 81 THR A N 1
ATOM 601 C CA . THR A 1 81 ? 11.097 -1.097 -17.654 1.00 93.44 81 THR A CA 1
ATOM 602 C C . THR A 1 81 ? 10.055 -0.813 -18.740 1.00 93.44 81 THR A C 1
ATOM 604 O O . THR A 1 81 ? 8.959 -0.342 -18.431 1.00 93.44 81 THR A O 1
ATOM 607 N N . ASP A 1 82 ? 10.373 -1.104 -19.999 1.00 91.69 82 ASP A N 1
ATOM 608 C CA . ASP A 1 82 ? 9.450 -0.877 -21.116 1.00 91.69 82 ASP A CA 1
ATOM 609 C C . ASP A 1 82 ? 8.188 -1.763 -21.049 1.00 91.69 82 ASP A C 1
ATOM 611 O O . ASP A 1 82 ? 7.151 -1.399 -21.605 1.00 91.69 82 ASP A O 1
ATOM 615 N N . ASP A 1 83 ? 8.248 -2.918 -20.374 1.00 94.12 83 ASP A N 1
ATOM 616 C CA . ASP A 1 83 ? 7.176 -3.924 -20.385 1.00 94.12 83 ASP A CA 1
ATOM 617 C C . ASP A 1 83 ? 6.813 -4.524 -19.015 1.00 94.12 83 ASP A C 1
ATOM 619 O O . ASP A 1 83 ? 5.967 -5.433 -18.951 1.00 94.12 83 ASP A O 1
ATOM 623 N N . SER A 1 84 ? 7.432 -4.025 -17.938 1.00 94.88 84 SER A N 1
ATOM 624 C CA . SER A 1 84 ? 7.142 -4.430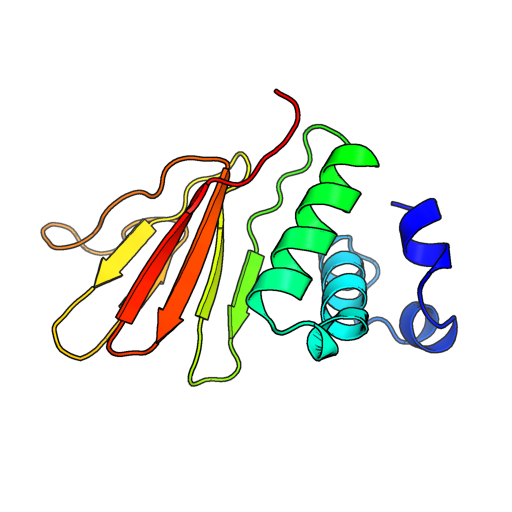 -16.562 1.00 94.88 84 SER A CA 1
ATOM 625 C C . SER A 1 84 ? 7.344 -3.312 -15.536 1.00 94.88 84 SER A C 1
ATOM 627 O O . SER A 1 84 ? 8.215 -2.444 -15.675 1.00 94.88 84 SER A O 1
ATOM 629 N N . VAL A 1 85 ? 6.562 -3.390 -14.455 1.00 96.81 85 VAL A N 1
ATOM 630 C CA . VAL A 1 85 ? 6.733 -2.604 -13.230 1.00 96.81 85 VAL A CA 1
ATOM 631 C C . VAL A 1 85 ? 6.890 -3.560 -12.057 1.00 96.81 85 VAL A C 1
ATOM 633 O O . VAL A 1 85 ? 6.056 -4.436 -11.836 1.00 96.81 85 VAL A O 1
ATOM 636 N N . THR A 1 86 ? 7.948 -3.353 -11.285 1.00 95.94 86 THR A N 1
ATOM 637 C CA . THR A 1 86 ? 8.276 -4.133 -10.096 1.00 95.94 86 THR A CA 1
ATOM 638 C C . THR A 1 86 ? 8.233 -3.229 -8.876 1.00 95.94 86 THR A C 1
ATOM 640 O O . THR A 1 86 ? 8.827 -2.151 -8.883 1.00 95.94 86 THR A O 1
ATOM 643 N N . VAL A 1 87 ? 7.568 -3.684 -7.816 1.00 96.56 87 VAL A N 1
ATOM 644 C CA . VAL A 1 87 ? 7.468 -2.981 -6.532 1.00 96.56 87 VAL A CA 1
ATOM 645 C C . VAL A 1 87 ? 8.036 -3.871 -5.429 1.00 96.56 87 VAL A C 1
ATOM 647 O O . VAL A 1 87 ? 7.791 -5.075 -5.417 1.00 96.56 87 VAL A O 1
ATOM 650 N N . SER A 1 88 ? 8.815 -3.285 -4.522 1.00 95.69 88 SER A N 1
ATOM 651 C CA . SER A 1 88 ? 9.489 -3.994 -3.429 1.00 95.69 88 SER A CA 1
ATOM 652 C C . SER A 1 88 ? 9.654 -3.125 -2.194 1.00 95.69 88 SER A C 1
ATOM 654 O O . SER A 1 88 ? 9.765 -1.911 -2.313 1.00 95.69 88 SER A O 1
ATOM 656 N N . SER A 1 89 ? 9.779 -3.731 -1.014 1.00 95.38 89 SER A N 1
ATOM 657 C CA . SER A 1 89 ? 10.247 -3.037 0.192 1.00 95.38 89 SER A CA 1
ATOM 658 C C . SER A 1 89 ? 11.704 -2.568 0.094 1.00 95.38 89 SER A C 1
ATOM 660 O O . SER A 1 89 ? 12.051 -1.544 0.685 1.00 95.38 89 SER A O 1
ATOM 662 N N . GLU A 1 90 ? 12.546 -3.293 -0.649 1.00 93.81 90 GLU A N 1
ATOM 663 C CA . GLU A 1 90 ? 13.974 -3.002 -0.830 1.00 93.81 90 GLU A CA 1
ATOM 664 C C . GLU A 1 90 ? 14.510 -3.474 -2.200 1.00 93.81 90 GLU A C 1
ATOM 666 O O . GLU A 1 90 ? 14.012 -4.460 -2.757 1.00 93.81 90 GLU A O 1
ATOM 671 N N . PRO A 1 91 ? 15.530 -2.811 -2.777 1.00 94.06 91 PRO A N 1
ATOM 672 C CA . PRO A 1 91 ? 16.174 -3.280 -4.000 1.00 94.06 91 PRO A CA 1
ATOM 673 C C . PRO A 1 91 ? 16.9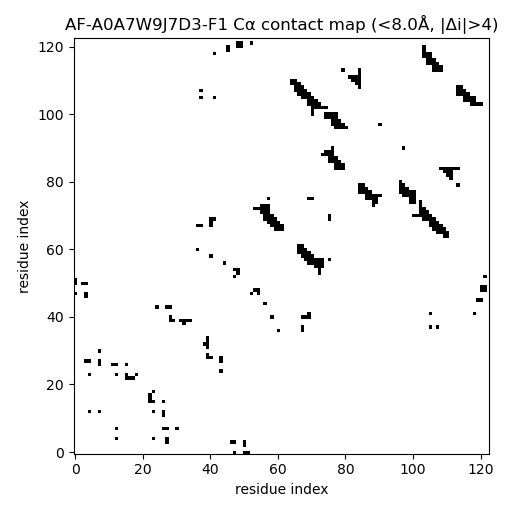49 -4.576 -3.748 1.00 94.06 91 PRO A C 1
ATOM 675 O O . PRO A 1 91 ? 17.887 -4.601 -2.957 1.00 94.06 91 PRO A O 1
ATOM 678 N N . TRP A 1 92 ? 16.627 -5.641 -4.478 1.00 87.62 92 TRP A N 1
ATOM 679 C CA . TRP A 1 92 ? 17.359 -6.916 -4.390 1.00 87.62 92 TRP A CA 1
ATOM 680 C C . TRP A 1 92 ? 18.430 -7.094 -5.475 1.00 87.62 92 TRP A C 1
ATOM 682 O O . TRP A 1 92 ? 19.168 -8.076 -5.468 1.00 87.62 92 TRP A O 1
ATOM 692 N N . SER A 1 93 ? 18.520 -6.168 -6.432 1.00 85.25 93 SER A N 1
ATOM 693 C CA . SER A 1 93 ? 19.529 -6.184 -7.495 1.00 85.25 93 SER A CA 1
ATO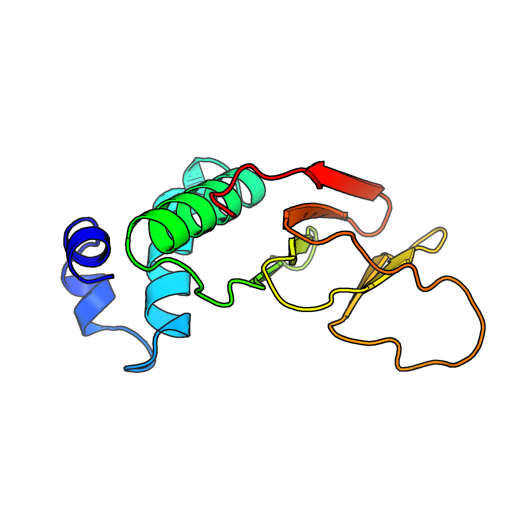M 694 C C . SER A 1 93 ? 20.372 -4.916 -7.442 1.00 85.25 93 SER A C 1
ATOM 696 O O . SER A 1 93 ? 19.823 -3.812 -7.493 1.00 85.25 93 SER A O 1
ATOM 698 N N . THR A 1 94 ? 21.694 -5.059 -7.403 1.00 77.19 94 THR A N 1
ATOM 699 C CA . THR A 1 94 ? 22.623 -3.935 -7.540 1.00 77.19 94 THR A CA 1
ATOM 700 C C . THR A 1 94 ? 22.604 -3.390 -8.974 1.00 77.19 94 THR A C 1
ATOM 702 O O . THR A 1 94 ? 22.663 -4.162 -9.925 1.00 77.19 94 THR A O 1
ATOM 705 N N . GLY A 1 95 ? 22.524 -2.060 -9.119 1.00 64.56 95 GLY A N 1
ATOM 706 C CA . GLY A 1 95 ? 22.762 -1.349 -10.384 1.00 64.56 95 GLY A CA 1
ATOM 707 C C . GLY A 1 95 ? 21.690 -1.500 -11.467 1.00 64.56 95 GLY A C 1
ATOM 708 O O . GLY A 1 95 ? 21.936 -2.155 -12.463 1.00 64.56 95 GLY A O 1
ATOM 709 N N . ASP A 1 96 ? 20.520 -0.875 -11.287 1.00 74.00 96 ASP A N 1
ATOM 710 C CA . ASP A 1 96 ? 19.855 -0.054 -12.327 1.00 74.00 96 ASP A CA 1
ATOM 711 C C . ASP A 1 96 ? 18.327 -0.140 -12.272 1.00 74.00 96 ASP A C 1
ATOM 713 O O . ASP A 1 96 ? 17.712 -1.214 -12.303 1.00 74.00 96 ASP A O 1
ATOM 717 N N . GLY A 1 97 ? 17.715 1.043 -12.217 1.00 89.38 97 GLY A N 1
ATOM 718 C CA . GLY A 1 97 ? 16.283 1.267 -12.410 1.00 89.38 97 GLY A CA 1
ATOM 719 C C . GLY A 1 97 ? 15.434 1.319 -11.141 1.00 89.38 97 GLY A C 1
ATOM 720 O O . GLY A 1 97 ? 14.279 1.722 -11.229 1.00 89.38 97 GLY A O 1
ATOM 721 N N . TRP A 1 98 ? 15.975 0.951 -9.975 1.00 95.50 98 TRP A N 1
ATOM 722 C CA . TRP A 1 98 ? 15.259 1.100 -8.706 1.00 95.50 98 TRP A CA 1
ATOM 723 C C . TRP A 1 98 ? 15.219 2.560 -8.262 1.00 95.50 98 TRP A C 1
ATOM 725 O O . TRP A 1 98 ? 16.248 3.229 -8.179 1.00 95.50 98 TRP A O 1
ATOM 735 N N . ARG A 1 99 ? 14.022 3.029 -7.928 1.00 95.25 99 ARG A N 1
ATOM 736 C CA . ARG A 1 99 ? 13.756 4.350 -7.372 1.00 95.25 99 ARG A CA 1
ATOM 737 C C . ARG A 1 99 ? 12.970 4.193 -6.083 1.00 95.25 99 ARG A C 1
ATOM 739 O O . ARG A 1 99 ? 11.908 3.574 -6.084 1.00 95.25 99 ARG A O 1
ATOM 746 N N . GLU A 1 100 ? 13.485 4.768 -5.006 1.00 95.81 100 GLU A N 1
ATOM 747 C CA . GLU A 1 100 ? 12.748 4.857 -3.750 1.00 95.81 100 GLU A CA 1
ATOM 748 C C . GLU A 1 100 ? 11.556 5.798 -3.923 1.00 95.81 100 GLU A C 1
ATOM 750 O O . GLU A 1 100 ? 11.653 6.846 -4.573 1.00 95.81 100 GLU A O 1
ATOM 755 N N . LEU A 1 101 ? 10.414 5.406 -3.371 1.00 96.81 101 LEU A N 1
ATOM 756 C CA . LEU A 1 101 ? 9.240 6.257 -3.308 1.00 96.81 101 LEU A CA 1
ATOM 757 C C . LEU A 1 101 ? 9.293 7.113 -2.040 1.00 96.81 101 LEU A C 1
ATOM 759 O O . LEU A 1 101 ? 9.630 6.593 -0.975 1.00 96.81 101 LEU A O 1
ATOM 763 N N . PRO A 1 102 ? 8.926 8.406 -2.121 1.00 96.00 102 PRO A N 1
A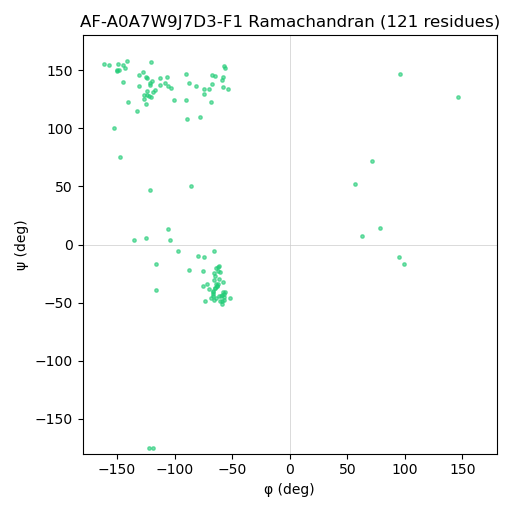TOM 764 C CA . PRO A 1 102 ? 8.773 9.236 -0.934 1.00 96.00 102 PRO A CA 1
ATOM 765 C C . PRO A 1 102 ? 7.780 8.608 0.040 1.00 96.00 102 PRO A C 1
ATOM 767 O O . PRO A 1 102 ? 6.841 7.937 -0.392 1.00 96.00 102 PRO A O 1
ATOM 770 N N . ASP A 1 103 ? 7.935 8.869 1.336 1.00 95.06 103 ASP A N 1
ATOM 771 C CA . ASP A 1 103 ? 6.913 8.506 2.319 1.00 95.06 103 ASP A CA 1
ATOM 772 C C . ASP A 1 103 ? 5.558 9.155 1.971 1.00 95.06 103 ASP A C 1
ATOM 774 O O . ASP A 1 103 ? 5.512 10.202 1.319 1.00 95.06 103 ASP A O 1
ATOM 778 N N . ARG A 1 104 ? 4.457 8.533 2.405 1.00 95.00 104 ARG A N 1
ATOM 779 C CA . ARG A 1 104 ? 3.072 8.966 2.141 1.00 95.00 104 ARG A CA 1
ATOM 780 C C . ARG A 1 104 ? 2.761 9.095 0.654 1.00 95.00 104 ARG A C 1
ATOM 782 O O . ARG A 1 104 ? 2.269 10.119 0.189 1.00 95.00 104 ARG A O 1
ATOM 789 N N . THR A 1 105 ? 3.039 8.043 -0.098 1.00 97.44 105 THR A N 1
ATOM 790 C CA . THR A 1 105 ? 2.774 7.950 -1.534 1.00 97.44 105 THR A CA 1
ATOM 791 C C . THR A 1 105 ? 1.813 6.807 -1.808 1.00 97.44 105 THR A C 1
ATOM 793 O O . THR A 1 105 ? 2.048 5.685 -1.373 1.00 97.44 105 THR A O 1
ATOM 796 N N . LEU A 1 106 ? 0.773 7.074 -2.595 1.00 98.12 106 LEU A N 1
ATOM 797 C CA . LEU A 1 106 ? -0.025 6.056 -3.267 1.00 98.12 106 LEU A CA 1
ATOM 798 C C . LEU A 1 106 ? 0.599 5.783 -4.635 1.00 98.12 106 LEU A C 1
ATOM 800 O O . LEU A 1 106 ? 0.759 6.706 -5.432 1.00 98.12 106 LEU A O 1
ATOM 804 N N . LEU A 1 107 ? 0.937 4.533 -4.921 1.00 98.50 107 LEU A N 1
ATOM 805 C CA . LEU A 1 107 ? 1.358 4.063 -6.233 1.00 98.50 107 LEU A CA 1
ATOM 806 C C . LEU A 1 107 ? 0.209 3.307 -6.893 1.00 98.50 107 LEU A C 1
ATOM 808 O O . LEU A 1 107 ? -0.408 2.441 -6.278 1.00 98.50 107 LEU A O 1
ATOM 812 N N . THR A 1 108 ? -0.020 3.596 -8.167 1.00 98.50 108 THR A N 1
ATOM 813 C CA . THR A 1 108 ? -0.829 2.770 -9.062 1.00 98.50 108 THR A CA 1
ATOM 814 C C . THR A 1 108 ? 0.012 2.412 -10.274 1.00 98.50 108 THR A C 1
ATOM 816 O O . THR A 1 108 ? 0.681 3.268 -10.858 1.00 98.50 108 THR A O 1
ATOM 819 N N . ALA A 1 109 ? 0.018 1.141 -10.652 1.00 98.31 109 ALA A N 1
ATOM 820 C CA . ALA A 1 109 ? 0.784 0.690 -11.799 1.00 98.31 109 ALA A CA 1
ATOM 821 C C . ALA A 1 109 ? 0.077 -0.424 -12.562 1.00 98.31 109 ALA A C 1
ATOM 823 O O . ALA A 1 109 ? -0.716 -1.175 -12.010 1.00 98.31 109 ALA A O 1
ATOM 824 N N . THR A 1 110 ? 0.397 -0.527 -13.840 1.00 97.50 110 THR A N 1
ATOM 825 C CA . THR A 1 110 ? 0.185 -1.722 -14.660 1.00 97.50 110 THR A CA 1
ATOM 826 C C . THR A 1 110 ? 1.554 -2.190 -15.136 1.00 97.50 110 THR A C 1
ATOM 828 O O . THR A 1 110 ? 2.574 -1.580 -14.810 1.00 97.50 110 THR A O 1
ATOM 831 N N . ARG A 1 111 ? 1.615 -3.211 -15.988 1.00 96.50 111 ARG A N 1
ATOM 832 C CA . ARG A 1 111 ? 2.886 -3.582 -16.620 1.00 96.50 111 ARG A CA 1
ATOM 833 C C . ARG A 1 111 ? 3.504 -2.485 -17.510 1.00 96.50 111 ARG A C 1
ATOM 835 O O . ARG A 1 111 ? 4.693 -2.560 -17.785 1.00 96.50 111 ARG A O 1
ATOM 842 N N . TYR A 1 112 ? 2.732 -1.480 -17.942 1.00 96.06 112 TYR A N 1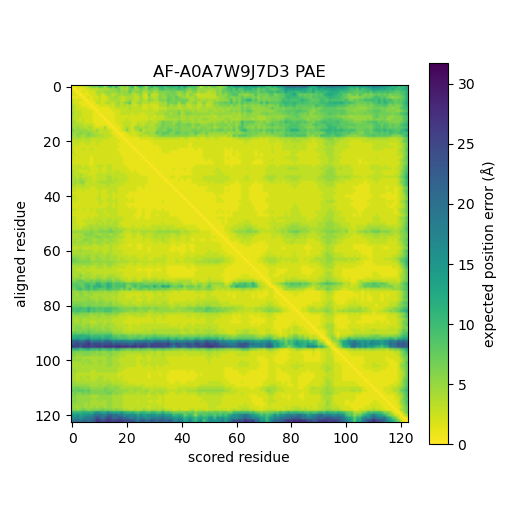
ATOM 843 C CA . TYR A 1 112 ? 3.195 -0.424 -18.862 1.00 96.06 112 TYR A CA 1
ATOM 844 C C . TYR A 1 112 ? 3.201 0.984 -18.258 1.00 96.06 112 TYR A C 1
ATOM 846 O O . TYR A 1 112 ? 3.809 1.897 -18.814 1.00 96.06 112 TYR A O 1
ATOM 854 N N . SER A 1 113 ? 2.500 1.195 -17.146 1.00 96.06 113 SER A N 1
ATOM 855 C CA . SER A 1 113 ? 2.332 2.513 -16.538 1.00 96.06 113 SER A CA 1
ATOM 856 C C . SER A 1 113 ? 2.641 2.472 -15.052 1.00 96.06 113 SER A C 1
ATOM 858 O O . SER A 1 113 ? 2.349 1.495 -14.374 1.00 96.06 113 SER A O 1
ATOM 860 N N . CYS A 1 114 ? 3.208 3.558 -14.539 1.00 97.62 114 CYS A N 1
ATOM 861 C CA . CYS A 1 114 ? 3.428 3.759 -13.117 1.00 97.62 114 CYS A CA 1
ATOM 862 C C . CYS A 1 114 ? 3.122 5.219 -12.791 1.00 97.62 114 CYS A C 1
ATOM 864 O O . CYS A 1 114 ? 3.733 6.128 -13.354 1.00 97.62 114 CYS A O 1
ATOM 866 N N . SER A 1 115 ? 2.200 5.445 -11.865 1.00 97.62 115 SER A N 1
ATOM 867 C CA . SER A 1 115 ? 1.859 6.763 -11.342 1.00 97.62 115 SER A CA 1
ATOM 868 C C . SER A 1 115 ? 1.927 6.772 -9.827 1.00 97.62 115 SER A C 1
ATOM 870 O O . SER A 1 115 ? 1.678 5.767 -9.165 1.00 97.62 115 SER A O 1
ATOM 872 N N . THR A 1 116 ? 2.282 7.930 -9.282 1.00 98.00 116 THR A N 1
ATOM 873 C CA . THR A 1 116 ? 2.386 8.149 -7.843 1.00 98.00 116 THR A CA 1
ATOM 874 C C . THR A 1 116 ? 1.652 9.420 -7.462 1.00 98.00 116 THR A C 1
ATOM 876 O O . THR A 1 116 ? 1.822 10.448 -8.121 1.00 98.00 116 THR A O 1
ATOM 879 N N . THR A 1 117 ? 0.887 9.370 -6.380 1.00 97.19 117 THR A N 1
ATOM 880 C CA . THR A 1 117 ? 0.152 10.512 -5.837 1.00 97.19 117 THR A CA 1
ATOM 881 C C . THR A 1 117 ? 0.506 10.673 -4.360 1.00 97.19 117 THR A C 1
ATOM 883 O O . THR A 1 117 ? 0.426 9.692 -3.620 1.00 97.19 117 THR A O 1
ATOM 886 N N . PRO A 1 118 ? 0.907 11.873 -3.905 1.00 96.56 118 PRO A N 1
ATOM 887 C CA . PRO A 1 118 ? 1.087 12.131 -2.482 1.00 96.56 118 PRO A CA 1
ATOM 888 C C . PRO A 1 118 ? -0.211 11.886 -1.710 1.00 96.56 118 PRO A C 1
ATOM 890 O O . PRO A 1 118 ? -1.295 12.231 -2.179 1.00 96.56 118 PRO A O 1
ATOM 893 N N . MET A 1 119 ? -0.095 11.318 -0.519 1.00 94.19 119 MET A N 1
ATOM 894 C CA . MET A 1 119 ? -1.202 11.078 0.394 1.00 94.19 119 MET A CA 1
ATOM 895 C C . MET A 1 119 ? -1.125 12.029 1.582 1.00 94.19 119 MET A C 1
ATOM 897 O O . MET A 1 119 ? -0.063 12.280 2.155 1.00 94.19 119 MET A O 1
ATOM 901 N N . GLU A 1 120 ? -2.282 12.537 1.985 1.00 84.94 120 GLU A N 1
ATOM 902 C CA . GLU A 1 120 ? -2.405 13.343 3.191 1.00 84.94 120 GLU A CA 1
ATOM 903 C C . GLU A 1 120 ? -2.487 12.445 4.432 1.00 84.94 120 GLU A C 1
ATOM 905 O O . GLU A 1 120 ? -3.219 11.457 4.459 1.00 84.94 120 GLU A O 1
ATOM 910 N N . GLY A 1 121 ? -1.757 12.821 5.481 1.00 64.12 121 GLY A N 1
ATOM 911 C CA . GLY A 1 121 ? -1.741 12.170 6.790 1.00 64.12 121 GLY A CA 1
ATOM 912 C C . GLY A 1 121 ? -1.159 13.125 7.832 1.00 64.12 121 GLY A C 1
ATOM 913 O O . GLY A 1 121 ? -0.428 14.055 7.482 1.00 64.12 121 GLY A O 1
ATOM 914 N N . ARG A 1 122 ? -1.488 12.954 9.115 1.00 57.25 122 ARG A N 1
ATOM 915 C CA . ARG A 1 122 ? -0.940 13.810 10.186 1.00 57.25 122 ARG A CA 1
ATOM 916 C C . ARG A 1 122 ? 0.525 13.413 10.447 1.00 57.25 122 ARG A C 1
ATOM 918 O O . ARG A 1 122 ? 0.827 12.228 10.416 1.00 57.25 122 ARG A O 1
ATOM 925 N N . GLN A 1 123 ? 1.453 14.374 10.558 1.00 52.41 123 GLN A N 1
ATOM 926 C CA . GLN A 1 123 ? 2.842 14.115 11.000 1.00 52.41 123 GLN A CA 1
ATOM 927 C C . GLN A 1 123 ? 2.895 13.843 12.499 1.00 52.41 123 GLN A C 1
ATOM 929 O O . GLN A 1 123 ? 2.116 14.503 13.225 1.00 52.41 123 GLN A O 1
#